Protein AF-A0A3F3HC33-F1 (afdb_monomer_lite)

Foldseek 3Di:
DDPPVDDPDPDDDDDDDDPVRVVVLVVVCVVVPPPDSVRVVVCCVVVPDDDDDDCVVVVVVVVVVVVVVVVVVVVVVVVVVVPVVDCPVVVVVD

Structure (mmCIF, N/CA/C/O backbone):
data_AF-A0A3F3HC33-F1
#
_entry.id   AF-A0A3F3HC33-F1
#
loop_
_atom_site.group_PDB
_atom_site.id
_atom_site.type_symbol
_atom_site.label_atom_id
_atom_site.label_alt_id
_atom_site.label_comp_id
_atom_site.label_asym_id
_atom_site.label_entity_id
_atom_site.label_seq_id
_atom_site.pdbx_PDB_ins_code
_atom_site.Cartn_x
_atom_site.Cartn_y
_atom_site.Cartn_z
_atom_site.occupancy
_atom_site.B_iso_or_equiv
_atom_site.auth_seq_id
_atom_site.auth_comp_id
_atom_site.auth_asym_id
_atom_site.auth_atom_id
_atom_site.pdbx_PDB_model_num
ATOM 1 N N . MET A 1 1 ? -15.914 11.518 28.467 1.00 42.00 1 MET A N 1
ATOM 2 C CA . MET A 1 1 ? -15.164 10.767 27.434 1.00 42.00 1 MET A CA 1
ATOM 3 C C . MET A 1 1 ? -14.622 9.506 28.103 1.00 42.00 1 MET A C 1
ATOM 5 O O . MET A 1 1 ? -13.796 9.625 28.996 1.00 42.00 1 MET A O 1
ATOM 9 N N . VAL A 1 2 ? -15.176 8.325 27.810 1.00 49.84 2 VAL A N 1
ATOM 10 C CA . VAL A 1 2 ? -14.843 7.088 28.545 1.00 49.84 2 VAL A CA 1
ATOM 11 C C . VAL A 1 2 ? -13.485 6.563 28.071 1.00 49.84 2 VAL A C 1
ATOM 13 O O . VAL A 1 2 ? -13.362 6.032 26.968 1.00 49.84 2 VAL A O 1
ATOM 16 N N . LEU A 1 3 ? -12.451 6.732 28.895 1.00 54.56 3 LEU A N 1
ATOM 17 C CA . LEU A 1 3 ? -11.127 6.153 28.669 1.00 54.56 3 LEU A CA 1
ATOM 18 C C . LEU A 1 3 ? -11.156 4.672 29.072 1.00 54.56 3 LEU A C 1
ATOM 20 O O . LEU A 1 3 ? -10.899 4.304 30.213 1.00 54.56 3 LEU A O 1
ATOM 24 N N . ASN A 1 4 ? -11.508 3.809 28.119 1.00 56.31 4 ASN A N 1
ATOM 25 C CA . ASN A 1 4 ? -11.435 2.357 28.285 1.00 56.31 4 ASN A CA 1
ATOM 26 C C . ASN A 1 4 ? -9.962 1.903 28.334 1.00 56.31 4 ASN A C 1
ATOM 28 O O . ASN A 1 4 ? -9.352 1.620 27.300 1.00 56.31 4 ASN A O 1
ATOM 32 N N . ASN A 1 5 ? -9.400 1.802 29.540 1.00 66.38 5 ASN A N 1
ATOM 33 C CA . ASN A 1 5 ? -7.994 1.446 29.788 1.00 66.38 5 ASN A CA 1
ATOM 34 C C . ASN A 1 5 ? -7.621 -0.031 29.501 1.00 66.38 5 ASN A C 1
ATOM 36 O O . ASN A 1 5 ? -6.442 -0.378 29.535 1.00 66.38 5 ASN A O 1
ATOM 40 N N . ASN A 1 6 ? -8.579 -0.888 29.118 1.00 81.81 6 ASN A N 1
ATOM 41 C CA . ASN A 1 6 ? -8.374 -2.333 28.904 1.00 81.81 6 ASN A CA 1
ATOM 42 C C . ASN A 1 6 ? -8.564 -2.805 27.447 1.00 81.81 6 ASN A C 1
ATOM 44 O O . ASN A 1 6 ? -9.049 -3.906 27.188 1.00 81.81 6 ASN A O 1
ATOM 48 N N . ARG A 1 7 ? -8.182 -2.004 26.444 1.00 82.75 7 ARG A N 1
ATOM 49 C CA . ARG A 1 7 ? -8.236 -2.464 25.040 1.00 82.75 7 ARG A CA 1
ATOM 50 C C . ARG A 1 7 ? -7.087 -3.432 24.736 1.00 82.75 7 ARG A C 1
ATOM 52 O O . ARG A 1 7 ? -5.922 -3.090 24.929 1.00 82.75 7 ARG A O 1
ATOM 59 N N . LYS A 1 8 ? -7.400 -4.588 24.130 1.00 90.25 8 LYS A N 1
ATOM 60 C CA . LYS A 1 8 ? -6.395 -5.524 23.572 1.00 90.25 8 LYS A CA 1
ATOM 61 C C . LYS A 1 8 ? -5.499 -4.850 22.520 1.00 90.25 8 LYS A C 1
ATOM 63 O O . LYS A 1 8 ? -4.317 -5.155 22.414 1.00 90.25 8 LYS A O 1
ATOM 68 N N . ARG A 1 9 ? -6.053 -3.913 21.741 1.00 87.94 9 ARG A N 1
ATOM 69 C CA . ARG A 1 9 ? -5.341 -3.161 20.694 1.00 87.94 9 ARG A CA 1
ATOM 70 C C . ARG A 1 9 ? -5.069 -1.731 21.175 1.00 87.94 9 ARG A C 1
ATOM 72 O O . ARG A 1 9 ? -5.951 -0.884 21.082 1.00 87.94 9 ARG A O 1
ATOM 79 N N . LYS A 1 10 ? -3.863 -1.488 21.706 1.00 92.75 10 LYS A N 1
ATOM 80 C CA . LYS A 1 10 ? -3.447 -0.186 22.277 1.00 92.75 10 LYS A CA 1
ATOM 81 C C . LYS A 1 10 ? -2.725 0.743 21.289 1.00 92.75 10 LYS A C 1
ATOM 83 O O . LYS A 1 10 ? -2.639 1.938 21.532 1.00 92.75 10 LYS A O 1
ATOM 88 N N . LYS A 1 11 ? -2.187 0.209 20.186 1.00 90.94 11 LYS A N 1
ATOM 89 C CA . LYS A 1 11 ? -1.409 0.979 19.200 1.00 90.94 11 LYS A CA 1
ATOM 90 C C . LYS A 1 11 ? -2.335 1.569 18.133 1.00 90.94 11 LYS A C 1
ATOM 92 O O . LYS A 1 11 ? -3.028 0.813 17.454 1.00 90.94 11 LYS A O 1
ATOM 97 N N . GLN A 1 12 ? -2.317 2.890 17.963 1.00 91.62 12 GLN A N 1
ATOM 98 C CA . GLN A 1 12 ? -3.043 3.588 16.898 1.00 91.62 12 GLN A CA 1
ATOM 99 C C . GLN A 1 12 ? -2.114 3.870 15.710 1.00 91.62 12 GLN A C 1
ATOM 101 O O . GLN A 1 12 ? -0.965 4.266 15.890 1.00 91.62 12 GLN A O 1
ATOM 106 N N . LYS A 1 13 ? -2.627 3.690 14.490 1.00 91.31 13 LYS A N 1
ATOM 107 C CA . LYS A 1 13 ? -2.007 4.153 13.241 1.00 91.31 13 LYS A CA 1
ATOM 108 C C . LYS A 1 13 ? -2.974 5.133 12.574 1.00 91.31 13 LYS A C 1
ATOM 110 O O . LYS A 1 13 ? -4.179 4.893 12.605 1.00 91.31 13 LYS A O 1
ATOM 115 N N . LYS A 1 14 ? -2.464 6.241 12.033 1.00 93.62 14 LYS A N 1
ATOM 116 C CA . LYS A 1 14 ? -3.267 7.247 11.319 1.00 93.62 14 LYS A CA 1
ATOM 117 C C . LYS A 1 14 ? -3.139 7.023 9.814 1.00 93.62 14 LYS A C 1
ATOM 119 O O . LYS A 1 14 ? -2.047 6.727 9.340 1.00 93.62 14 LYS A O 1
ATOM 124 N N . LEU A 1 15 ? -4.249 7.174 9.100 1.00 92.50 15 L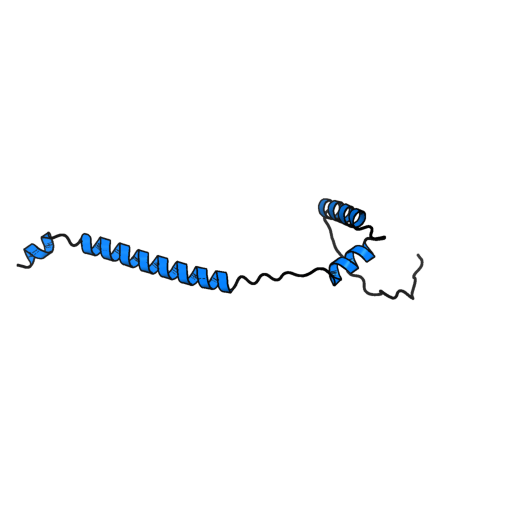EU A N 1
ATOM 125 C CA . LEU A 1 15 ? -4.326 7.145 7.644 1.00 92.50 15 LEU A CA 1
ATOM 126 C C . LEU A 1 15 ? -5.091 8.394 7.210 1.00 92.50 15 LEU A C 1
ATOM 128 O O . LEU A 1 15 ? -6.205 8.618 7.682 1.00 92.50 15 LEU A O 1
ATOM 132 N N . TYR A 1 16 ? -4.472 9.207 6.363 1.00 95.06 16 TYR A N 1
ATOM 133 C CA . TYR A 1 16 ? -5.096 10.392 5.784 1.00 95.06 16 TYR A CA 1
ATOM 134 C C . TYR A 1 16 ? -5.570 10.048 4.378 1.00 95.06 16 TYR A C 1
ATOM 136 O O . TYR A 1 16 ? -4.860 9.363 3.648 1.00 95.06 16 TYR A O 1
ATOM 144 N N . LEU A 1 17 ? -6.775 10.494 4.037 1.00 95.19 17 LEU A N 1
ATOM 145 C CA . LEU A 1 17 ? -7.438 10.198 2.773 1.00 95.19 17 LEU A CA 1
ATOM 146 C C . LEU A 1 17 ? -8.005 11.489 2.202 1.00 95.19 17 LEU A C 1
ATOM 148 O O . LEU A 1 17 ? -8.528 12.330 2.940 1.00 95.19 17 LEU A O 1
ATOM 152 N N . THR A 1 18 ? -7.954 11.614 0.887 1.00 97.75 18 THR A N 1
ATOM 153 C CA . THR A 1 18 ? -8.779 12.571 0.154 1.00 97.75 18 THR A CA 1
ATOM 154 C C . THR A 1 18 ? -10.260 12.177 0.242 1.00 97.75 18 THR A C 1
ATOM 156 O O . THR A 1 18 ? -10.613 11.044 0.586 1.00 97.75 18 THR A O 1
ATOM 159 N N . ALA A 1 19 ? -11.161 13.103 -0.099 1.00 96.69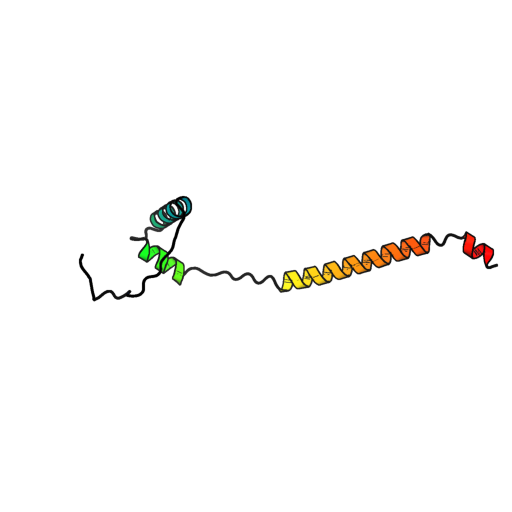 19 ALA A N 1
ATOM 160 C CA . ALA A 1 19 ? -12.600 12.830 -0.088 1.00 96.69 19 ALA A CA 1
ATOM 161 C C . ALA A 1 19 ? -12.981 11.649 -1.004 1.00 96.69 19 ALA A C 1
ATOM 163 O O . ALA A 1 19 ? -13.781 10.796 -0.616 1.00 96.69 19 ALA A O 1
ATOM 164 N N . GLN A 1 20 ? -12.358 11.566 -2.185 1.00 96.62 20 GLN A N 1
ATOM 165 C CA . GLN A 1 20 ? -12.596 10.497 -3.157 1.00 96.62 20 GLN A CA 1
ATOM 166 C C . GLN A 1 20 ? -12.121 9.135 -2.635 1.00 96.62 20 GLN A C 1
ATOM 168 O O . GLN A 1 20 ? -12.860 8.151 -2.701 1.00 96.62 20 GLN A O 1
ATOM 173 N N . GLU A 1 21 ? -10.919 9.072 -2.056 1.00 94.88 21 GLU A N 1
ATOM 174 C CA . GLU A 1 21 ? -10.387 7.835 -1.473 1.00 94.88 21 GLU A CA 1
ATOM 175 C C . GLU A 1 21 ? -11.241 7.352 -0.299 1.00 94.88 21 GLU A C 1
ATOM 177 O O . GLU A 1 21 ? -11.504 6.155 -0.187 1.00 94.88 21 GLU A O 1
ATOM 182 N N . ASN A 1 22 ? -11.724 8.269 0.545 1.00 95.38 22 ASN A N 1
ATOM 183 C CA . ASN A 1 22 ? -12.607 7.932 1.658 1.00 95.38 22 ASN A CA 1
ATOM 184 C C . ASN A 1 22 ? -13.949 7.360 1.173 1.00 95.38 22 ASN A C 1
ATOM 186 O O . ASN A 1 22 ? -14.432 6.370 1.721 1.00 95.38 22 ASN A O 1
ATOM 190 N N . GLN A 1 23 ? -14.536 7.936 0.119 1.00 96.25 23 GLN A N 1
ATOM 191 C CA . GLN A 1 23 ? -15.768 7.411 -0.474 1.00 96.25 23 GLN A CA 1
ATOM 192 C C . GLN A 1 23 ? -15.566 5.987 -1.006 1.00 96.25 23 GLN A C 1
ATOM 194 O O . GLN A 1 23 ? -16.339 5.086 -0.672 1.00 96.25 23 GLN A O 1
ATOM 199 N N . LEU A 1 24 ? -14.503 5.767 -1.781 1.00 95.00 24 LEU A N 1
ATOM 200 C CA . LEU A 1 24 ? -14.176 4.453 -2.331 1.00 95.00 24 LEU A CA 1
ATOM 201 C C . LEU A 1 24 ? -13.892 3.426 -1.227 1.00 95.00 24 LEU A C 1
ATOM 203 O O . LEU A 1 24 ? -14.314 2.271 -1.306 1.00 95.00 24 LEU A O 1
ATOM 207 N N . LEU A 1 25 ? -13.186 3.841 -0.178 1.00 93.69 25 LEU A N 1
ATOM 208 C CA . LEU A 1 25 ? -12.891 2.994 0.968 1.00 93.69 25 LEU A CA 1
ATOM 209 C C . LEU A 1 25 ? -14.168 2.576 1.700 1.00 93.69 25 LEU A C 1
ATOM 211 O O . LEU A 1 25 ? -14.331 1.394 1.993 1.00 93.69 25 LEU A O 1
ATOM 215 N N . ASN A 1 26 ? -15.098 3.503 1.933 1.00 92.50 26 ASN A N 1
ATOM 216 C CA . ASN A 1 26 ? -16.377 3.199 2.576 1.00 92.50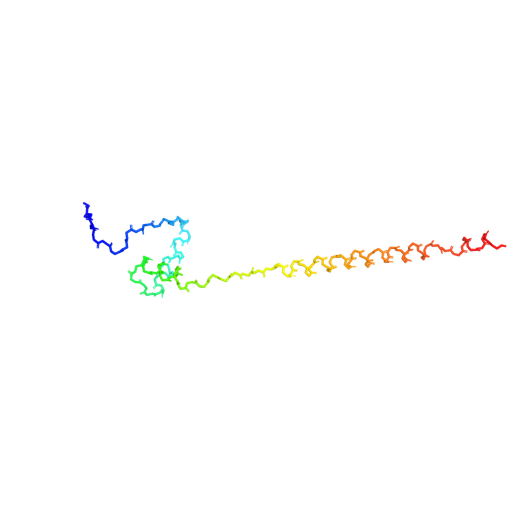 26 ASN A CA 1
ATOM 217 C C . ASN A 1 26 ? -17.219 2.223 1.749 1.00 92.50 26 ASN A C 1
ATOM 219 O O . ASN A 1 26 ? -17.767 1.277 2.312 1.00 92.50 26 ASN A O 1
ATOM 223 N N . GLN A 1 27 ? -17.256 2.387 0.423 1.00 93.31 27 GLN A N 1
ATOM 224 C CA . GLN A 1 27 ? -17.922 1.435 -0.473 1.00 93.31 27 GLN A CA 1
ATOM 225 C C . GLN A 1 27 ? -17.312 0.030 -0.359 1.00 93.31 27 GLN A C 1
ATOM 227 O O . GLN A 1 27 ? -18.038 -0.958 -0.252 1.00 93.31 27 GLN A O 1
ATOM 232 N N . ARG A 1 28 ? -15.977 -0.078 -0.309 1.00 91.06 28 ARG A N 1
ATOM 233 C CA . ARG A 1 28 ? -15.290 -1.369 -0.120 1.00 91.06 28 ARG A CA 1
ATOM 234 C C . ARG A 1 28 ? -15.565 -1.989 1.248 1.00 91.06 28 ARG A C 1
ATOM 236 O O . ARG A 1 28 ? -15.778 -3.196 1.329 1.00 91.06 28 ARG A O 1
ATOM 243 N N . VAL A 1 29 ? -15.589 -1.184 2.311 1.00 91.69 29 VAL A N 1
ATOM 244 C CA . VAL A 1 29 ? -15.938 -1.655 3.662 1.00 91.69 29 VAL A CA 1
ATOM 245 C C . VAL A 1 29 ? -17.365 -2.203 3.671 1.00 91.69 29 VAL A C 1
ATOM 247 O O . VAL A 1 29 ? -17.570 -3.317 4.149 1.00 91.69 29 VAL A O 1
ATOM 250 N N . GLN A 1 30 ? -18.324 -1.478 3.087 1.00 90.31 30 GLN A N 1
ATOM 251 C CA . GLN A 1 30 ? -19.716 -1.922 2.969 1.00 90.31 30 GLN A CA 1
ATOM 252 C C . GLN A 1 30 ? -19.833 -3.232 2.180 1.00 90.31 30 GLN A C 1
ATOM 254 O O . GLN A 1 30 ? -20.487 -4.166 2.640 1.00 90.31 30 GLN A O 1
ATOM 259 N N . ALA A 1 31 ? -19.142 -3.340 1.043 1.00 88.69 31 ALA A N 1
ATOM 260 C CA . ALA A 1 31 ? -19.145 -4.552 0.225 1.00 88.69 31 ALA A CA 1
ATOM 261 C C . ALA A 1 31 ? -18.512 -5.762 0.939 1.00 88.69 31 ALA A C 1
ATOM 263 O O . ALA A 1 31 ? -18.927 -6.897 0.726 1.00 88.69 31 ALA A O 1
ATOM 264 N N . SER A 1 32 ? -17.526 -5.530 1.811 1.00 83.69 32 SER A N 1
ATOM 265 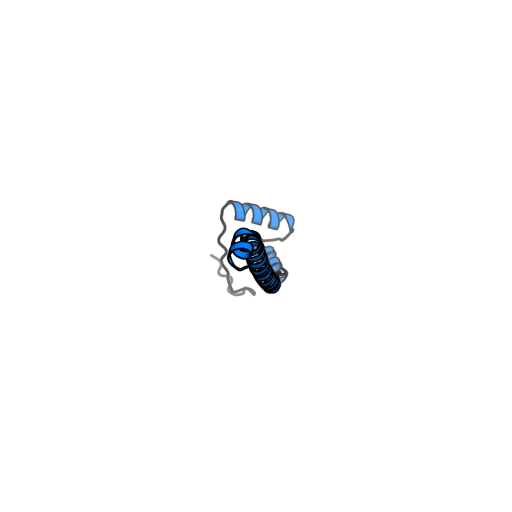C CA . SER A 1 32 ? -16.813 -6.592 2.534 1.00 83.69 32 SER A CA 1
ATOM 266 C C . SER A 1 32 ? -17.601 -7.250 3.672 1.00 83.69 32 SER A C 1
ATOM 268 O O . SER A 1 32 ? -17.084 -8.175 4.293 1.00 83.69 32 SER A O 1
ATOM 270 N N . GLN A 1 33 ? -18.796 -6.741 4.005 1.00 84.25 33 GLN A N 1
ATOM 271 C CA . GLN A 1 33 ? -19.592 -7.164 5.172 1.00 84.25 33 GLN A CA 1
ATOM 272 C C . GLN A 1 33 ? -18.840 -7.039 6.514 1.00 84.25 33 GLN A C 1
ATOM 274 O O . GLN A 1 33 ? -19.225 -7.623 7.527 1.00 84.25 33 GLN A O 1
ATOM 279 N N . SER A 1 34 ? -17.757 -6.257 6.549 1.00 85.94 34 SER A N 1
ATOM 280 C CA . SER A 1 34 ? -17.011 -6.007 7.777 1.00 85.94 34 SER A CA 1
ATOM 281 C C . SER A 1 34 ? -17.809 -5.087 8.704 1.00 85.94 34 SER A C 1
ATOM 283 O O . SER A 1 34 ? -18.286 -4.041 8.268 1.00 85.94 34 SER A O 1
ATOM 285 N N . PRO A 1 35 ? -17.877 -5.377 10.014 1.00 85.38 35 PRO A N 1
ATOM 286 C CA . PRO A 1 35 ? -18.698 -4.606 10.952 1.00 85.38 35 PRO A CA 1
ATOM 287 C C . PRO A 1 35 ? -18.129 -3.210 11.259 1.00 85.38 35 PRO A C 1
ATOM 289 O O . PRO A 1 35 ? -18.799 -2.382 11.866 1.00 85.38 35 PRO A O 1
ATOM 292 N N . SER A 1 36 ? -16.867 -2.943 10.909 1.00 89.31 36 SER A N 1
ATOM 293 C CA . SER A 1 36 ? -16.249 -1.623 11.053 1.00 89.31 36 SER A CA 1
ATOM 294 C C . SER A 1 36 ? -15.028 -1.478 10.152 1.00 89.31 36 SER A C 1
ATOM 296 O O . SER A 1 36 ? -14.368 -2.468 9.817 1.00 89.31 36 SER A O 1
ATOM 298 N N . PHE A 1 37 ? -14.661 -0.227 9.862 1.00 91.12 37 PHE A N 1
ATOM 299 C CA . PHE A 1 37 ? -13.409 0.101 9.180 1.00 91.12 37 PHE A CA 1
ATOM 300 C C . PHE A 1 37 ? -12.186 -0.515 9.878 1.00 91.12 37 PHE A C 1
ATOM 302 O O . PHE A 1 37 ? -11.301 -1.043 9.215 1.00 91.12 37 PHE A O 1
ATOM 309 N N . GLN A 1 38 ? -12.152 -0.523 11.217 1.00 91.12 38 GLN A N 1
ATOM 310 C CA . GLN A 1 38 ? -11.037 -1.087 11.984 1.00 91.12 38 GLN A CA 1
ATOM 311 C C . GLN A 1 38 ? -10.817 -2.578 11.686 1.00 91.12 38 GLN A C 1
ATOM 313 O O . GLN A 1 38 ? -9.669 -3.008 11.586 1.00 91.12 38 GLN A O 1
ATOM 318 N N . ASN A 1 39 ? -11.891 -3.368 11.577 1.00 90.19 39 ASN A N 1
ATOM 319 C CA . ASN A 1 39 ? -11.777 -4.798 11.282 1.00 90.19 39 ASN A CA 1
ATOM 320 C C . ASN A 1 39 ? -11.389 -5.029 9.821 1.00 90.19 39 ASN A C 1
ATOM 322 O O . ASN A 1 39 ? -10.461 -5.794 9.573 1.00 90.19 39 ASN A O 1
ATOM 326 N N . PHE A 1 40 ? -12.021 -4.303 8.895 1.00 91.75 40 PHE A N 1
ATOM 327 C CA . PHE A 1 40 ? -11.695 -4.356 7.471 1.00 91.75 40 PHE A CA 1
ATOM 328 C C . PHE A 1 40 ? -10.222 -4.022 7.206 1.00 91.75 40 PHE A C 1
ATOM 330 O O . PHE A 1 40 ? -9.497 -4.808 6.600 1.00 91.75 40 PHE A O 1
ATOM 337 N N . ALA A 1 41 ? -9.755 -2.879 7.716 1.00 91.81 41 ALA A N 1
ATOM 338 C CA . ALA A 1 41 ? -8.385 -2.423 7.531 1.00 91.81 41 ALA A CA 1
ATOM 339 C C . ALA A 1 41 ? -7.384 -3.385 8.174 1.00 91.81 41 ALA A C 1
ATOM 341 O O . ALA A 1 41 ? -6.356 -3.687 7.579 1.00 91.81 41 ALA A O 1
ATOM 342 N N . LEU A 1 42 ? -7.678 -3.902 9.373 1.00 90.75 42 LEU A N 1
ATOM 343 C CA . LEU A 1 42 ? -6.794 -4.863 10.027 1.00 90.75 42 LEU A CA 1
ATOM 344 C C . LEU A 1 42 ? -6.700 -6.173 9.241 1.00 90.75 42 LEU A C 1
ATOM 346 O O . LEU A 1 42 ? -5.596 -6.684 9.086 1.00 90.75 42 LEU A O 1
ATOM 350 N N . GLN A 1 43 ? -7.822 -6.707 8.749 1.00 88.69 43 GLN A N 1
ATOM 351 C CA . GLN A 1 43 ? -7.806 -7.907 7.913 1.00 88.69 43 GLN A CA 1
ATOM 352 C C . GLN A 1 43 ? -7.017 -7.648 6.631 1.00 88.69 43 GLN A C 1
ATOM 354 O O . GLN A 1 43 ? -6.041 -8.344 6.393 1.00 88.69 43 GLN A O 1
ATOM 359 N N . MET A 1 44 ? -7.335 -6.588 5.886 1.00 89.31 44 MET A N 1
ATOM 360 C CA . MET A 1 44 ? -6.639 -6.245 4.644 1.00 89.31 44 MET A CA 1
ATOM 361 C C . MET A 1 44 ? -5.130 -6.033 4.833 1.00 89.31 44 MET A C 1
ATOM 363 O O . MET A 1 44 ? -4.349 -6.490 4.008 1.00 89.31 44 MET A O 1
ATOM 367 N N . LEU A 1 45 ? -4.698 -5.368 5.907 1.00 89.19 45 LEU A N 1
ATOM 368 C CA . LEU A 1 45 ? -3.274 -5.126 6.167 1.00 89.19 45 LEU A CA 1
ATOM 369 C C . LEU A 1 45 ? -2.514 -6.389 6.602 1.00 89.19 45 LEU A C 1
ATOM 371 O O . LEU A 1 45 ? -1.296 -6.427 6.462 1.00 89.19 45 LEU A O 1
ATOM 375 N N . LEU A 1 46 ? -3.204 -7.392 7.153 1.00 87.38 46 LEU A N 1
ATOM 376 C CA . LEU A 1 46 ? -2.594 -8.656 7.582 1.00 87.38 46 LEU A CA 1
ATOM 377 C C . LEU 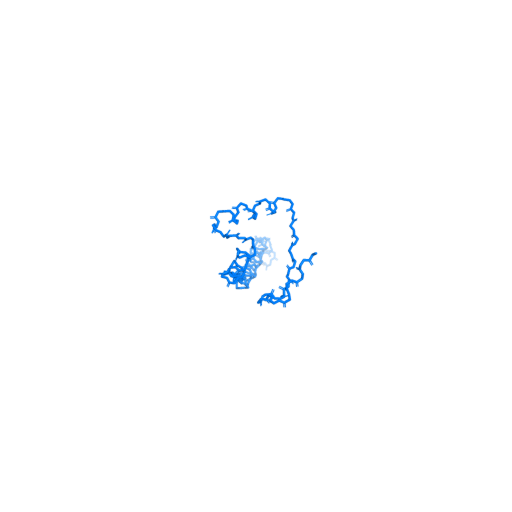A 1 46 ? -2.654 -9.742 6.502 1.00 87.38 46 LEU A C 1
ATOM 379 O O . LEU A 1 46 ? -1.748 -10.564 6.427 1.00 87.38 46 LEU A O 1
ATOM 383 N N . THR A 1 47 ? -3.718 -9.768 5.697 1.00 81.69 47 THR A N 1
ATOM 384 C CA . THR A 1 47 ? -3.936 -10.776 4.646 1.00 81.69 47 THR A CA 1
ATOM 385 C C . THR A 1 47 ? -3.552 -10.280 3.259 1.00 81.69 47 THR A C 1
ATOM 387 O O . THR A 1 47 ? -3.458 -11.081 2.332 1.00 81.69 47 THR A O 1
ATOM 390 N N . GLY A 1 48 ? -3.387 -8.969 3.085 1.00 74.88 48 GLY A N 1
ATOM 391 C CA . GLY A 1 48 ? -3.013 -8.366 1.817 1.00 74.88 48 GLY A CA 1
ATOM 392 C C . GLY A 1 48 ? -1.667 -8.907 1.359 1.00 74.88 48 GLY A C 1
ATOM 393 O O . GLY A 1 48 ? -0.648 -8.702 2.015 1.00 74.88 48 GLY A O 1
ATOM 394 N N . GLN A 1 49 ? -1.660 -9.600 0.225 1.00 70.12 49 GLN A N 1
ATOM 395 C CA . GLN A 1 49 ? -0.418 -9.995 -0.419 1.00 70.12 49 GLN A CA 1
ATOM 396 C C . GLN A 1 49 ? 0.232 -8.747 -1.015 1.00 70.12 49 GLN A C 1
ATOM 398 O O . GLN A 1 49 ? -0.330 -8.097 -1.897 1.00 70.12 49 GLN A O 1
ATOM 403 N N . VAL A 1 50 ? 1.425 -8.404 -0.534 1.00 65.75 50 VAL A N 1
ATOM 404 C CA . VAL A 1 50 ? 2.254 -7.378 -1.165 1.00 65.75 50 VAL A CA 1
ATOM 405 C C . VAL A 1 50 ? 3.011 -8.054 -2.300 1.00 65.75 50 VAL A C 1
ATOM 407 O O . VAL A 1 50 ? 4.011 -8.730 -2.077 1.00 65.75 50 VAL A O 1
ATOM 410 N N . VAL A 1 51 ? 2.513 -7.906 -3.526 1.00 61.56 51 VAL A N 1
ATOM 411 C CA . VAL A 1 51 ? 3.212 -8.412 -4.711 1.00 61.56 51 VAL A CA 1
ATOM 412 C C . VAL A 1 51 ? 4.372 -7.469 -5.020 1.00 61.56 51 VAL A C 1
ATOM 414 O O . VAL A 1 51 ? 4.182 -6.398 -5.596 1.00 61.56 51 VAL A O 1
ATOM 417 N N . HIS A 1 52 ? 5.581 -7.863 -4.629 1.00 65.94 52 HIS A N 1
ATOM 418 C CA . HIS A 1 52 ? 6.799 -7.189 -5.058 1.00 65.94 52 HIS A CA 1
ATOM 419 C C . HIS A 1 52 ? 7.175 -7.703 -6.452 1.00 65.94 52 HIS A C 1
ATOM 421 O O . HIS A 1 52 ? 7.579 -8.853 -6.601 1.00 65.94 52 HIS A O 1
ATOM 427 N N . ARG A 1 53 ? 6.994 -6.878 -7.489 1.00 64.25 53 ARG A N 1
ATOM 428 C CA . ARG A 1 53 ? 7.522 -7.183 -8.825 1.00 64.25 53 ARG A CA 1
ATOM 429 C C . ARG A 1 53 ? 8.904 -6.566 -8.954 1.00 64.25 53 ARG A C 1
ATOM 431 O O . ARG A 1 53 ? 9.020 -5.356 -9.146 1.00 64.25 53 ARG A O 1
ATOM 438 N N . ASP A 1 54 ? 9.925 -7.403 -8.842 1.00 72.06 54 ASP A N 1
ATOM 439 C CA . ASP A 1 54 ? 11.283 -7.028 -9.211 1.00 72.06 54 ASP A CA 1
ATOM 440 C C . ASP A 1 54 ? 11.433 -7.115 -10.740 1.00 72.06 54 ASP A C 1
ATOM 442 O O . ASP A 1 54 ? 11.147 -8.142 -11.350 1.00 72.06 54 ASP A O 1
ATOM 446 N N . PHE A 1 55 ? 11.840 -6.011 -11.369 1.00 80.44 55 PHE A N 1
ATOM 447 C CA . PHE A 1 55 ? 12.083 -5.912 -12.815 1.00 80.44 55 PHE A CA 1
ATOM 448 C C . PHE A 1 55 ? 13.575 -5.755 -13.134 1.00 80.44 55 PHE A C 1
ATOM 450 O O . PHE A 1 55 ? 13.927 -5.290 -14.223 1.00 80.44 55 PHE A O 1
ATOM 457 N N . SER A 1 56 ? 14.460 -6.075 -12.189 1.00 82.31 56 SER A N 1
ATOM 458 C CA . SER A 1 56 ? 15.908 -5.925 -12.362 1.00 82.31 56 SER A CA 1
ATOM 459 C C . SER A 1 56 ? 16.431 -6.723 -13.561 1.00 82.31 56 SER A C 1
ATOM 461 O O . SER A 1 56 ? 17.157 -6.168 -14.384 1.00 82.31 56 SER A O 1
ATOM 463 N N . GLU A 1 57 ? 15.961 -7.956 -13.756 1.00 82.50 57 GLU A N 1
ATOM 464 C CA . GLU A 1 57 ? 16.320 -8.789 -14.917 1.00 82.50 57 GLU A CA 1
ATOM 465 C C . GLU A 1 57 ? 15.843 -8.181 -16.243 1.00 82.50 57 GLU A C 1
ATOM 467 O O . GLU A 1 57 ? 16.590 -8.112 -17.218 1.00 82.50 57 GLU A O 1
ATOM 472 N N . LEU A 1 58 ? 14.615 -7.648 -16.276 1.00 87.56 58 LEU A N 1
ATOM 473 C CA . LEU A 1 58 ? 14.073 -6.993 -17.469 1.00 87.56 58 LEU A CA 1
ATOM 474 C C . LEU A 1 58 ? 14.884 -5.739 -17.836 1.00 87.56 58 LEU A C 1
ATOM 476 O O . LEU A 1 58 ? 15.075 -5.441 -19.017 1.00 87.56 58 LEU A O 1
ATOM 480 N N . LYS A 1 59 ? 15.385 -4.996 -16.840 1.00 86.56 59 LYS A N 1
ATOM 481 C CA . LYS A 1 59 ? 16.283 -3.853 -17.068 1.00 86.56 59 LYS A CA 1
ATOM 482 C C . LYS A 1 59 ? 17.630 -4.296 -17.634 1.00 86.56 59 LYS A C 1
ATOM 484 O O . LYS A 1 59 ? 18.120 -3.645 -18.555 1.00 86.56 59 LYS A O 1
ATOM 489 N N . GLN A 1 60 ? 18.199 -5.382 -17.114 1.00 92.00 60 GLN A N 1
ATOM 490 C CA . GLN A 1 60 ? 19.455 -5.933 -17.618 1.00 92.00 60 GLN A CA 1
ATOM 491 C C . GLN A 1 60 ? 19.311 -6.399 -19.071 1.00 92.00 60 GLN A C 1
ATOM 493 O O . GLN A 1 60 ? 20.097 -5.987 -19.923 1.00 92.00 60 GLN A O 1
ATOM 498 N N . LEU A 1 61 ? 18.238 -7.129 -19.386 1.00 91.94 61 LEU A N 1
ATOM 499 C CA . LEU A 1 61 ? 17.934 -7.538 -20.757 1.00 91.94 61 LEU A CA 1
ATOM 500 C C . LEU A 1 61 ? 17.816 -6.327 -21.694 1.00 91.94 61 LEU A C 1
ATOM 502 O O . LEU A 1 61 ? 18.403 -6.303 -22.774 1.00 91.94 61 LEU A O 1
ATOM 506 N N . ARG A 1 62 ? 17.094 -5.278 -21.280 1.00 92.44 62 ARG A N 1
ATOM 507 C CA . ARG A 1 62 ? 16.983 -4.046 -22.078 1.00 92.44 62 ARG A CA 1
ATOM 508 C C . ARG A 1 62 ? 18.333 -3.381 -22.332 1.00 92.44 62 ARG A C 1
ATOM 510 O O . ARG A 1 62 ? 18.536 -2.845 -23.421 1.00 92.44 62 ARG A O 1
ATOM 517 N N . PHE A 1 63 ? 19.230 -3.386 -21.348 1.00 93.56 63 PHE A N 1
ATOM 518 C CA . PHE A 1 63 ? 20.573 -2.832 -21.497 1.00 93.56 63 PHE A CA 1
ATOM 519 C C . PHE A 1 63 ? 21.391 -3.610 -22.536 1.00 93.56 63 PHE A C 1
ATOM 521 O O . PHE A 1 63 ? 22.011 -3.006 -23.413 1.00 93.56 63 PHE A O 1
ATOM 528 N N . GLU A 1 64 ? 21.336 -4.940 -22.492 1.00 93.19 64 GLU A N 1
ATOM 529 C CA . GLU A 1 64 ? 22.016 -5.798 -23.466 1.00 93.19 64 GLU A CA 1
ATOM 530 C C . GLU A 1 64 ? 21.476 -5.584 -24.887 1.00 93.19 64 GLU A C 1
ATOM 532 O O . GLU A 1 64 ? 22.259 -5.391 -25.821 1.00 93.19 64 GLU A O 1
ATOM 537 N N . VAL A 1 65 ? 20.151 -5.495 -25.054 1.00 93.81 65 VAL A N 1
ATOM 538 C CA . VAL A 1 65 ? 19.530 -5.193 -26.357 1.00 93.81 65 VAL A CA 1
ATOM 539 C C . VAL A 1 65 ? 19.943 -3.811 -26.873 1.00 93.81 65 VAL A C 1
ATOM 541 O O . VAL A 1 65 ? 20.259 -3.667 -28.055 1.00 93.81 65 VAL A O 1
ATOM 544 N N . ALA A 1 66 ? 19.995 -2.793 -26.009 1.00 91.94 66 ALA A N 1
ATOM 545 C CA . ALA A 1 66 ? 20.444 -1.456 -26.402 1.00 91.94 66 ALA A CA 1
ATOM 546 C C . ALA A 1 66 ? 21.899 -1.464 -26.900 1.00 91.94 66 ALA A C 1
ATOM 548 O O . ALA A 1 66 ? 22.219 -0.815 -27.900 1.00 91.94 66 ALA A O 1
ATOM 549 N N . LYS A 1 67 ? 22.769 -2.244 -26.247 1.00 94.75 67 LYS A N 1
ATOM 550 C CA . LYS A 1 67 ? 24.165 -2.423 -26.662 1.00 94.75 67 LYS A CA 1
ATOM 551 C C . LYS A 1 67 ? 24.271 -3.116 -28.025 1.00 94.75 67 LYS A C 1
ATOM 553 O O . LYS A 1 67 ? 25.043 -2.670 -28.872 1.00 94.75 67 LYS A O 1
ATOM 558 N N . LEU A 1 68 ? 23.465 -4.151 -28.271 1.00 93.12 68 LEU A N 1
ATOM 559 C CA . LEU A 1 68 ? 23.394 -4.803 -29.583 1.00 93.12 68 LEU A CA 1
ATOM 560 C C . LEU A 1 68 ? 22.935 -3.827 -30.672 1.00 93.12 68 LEU A C 1
ATOM 562 O O . LEU A 1 68 ? 23.570 -3.746 -31.720 1.00 93.12 68 LEU A O 1
ATOM 566 N N . GLY A 1 69 ? 21.894 -3.034 -30.408 1.00 93.94 69 GLY A N 1
ATOM 567 C CA . GLY A 1 69 ? 21.414 -2.018 -31.348 1.00 93.94 69 GLY A CA 1
ATOM 568 C C . GLY A 1 69 ? 22.482 -0.977 -31.697 1.00 93.94 69 GLY A C 1
ATOM 569 O O . GLY A 1 69 ? 22.641 -0.618 -32.865 1.00 93.94 69 GLY A O 1
ATOM 570 N N . ALA A 1 70 ? 23.268 -0.535 -30.711 1.00 93.38 70 ALA A N 1
ATOM 571 C CA . ALA A 1 70 ? 24.388 0.374 -30.941 1.00 93.38 70 ALA A CA 1
ATOM 572 C C . ALA A 1 70 ? 25.465 -0.250 -31.846 1.00 93.38 70 ALA A C 1
ATOM 574 O O . ALA A 1 70 ? 25.913 0.405 -32.790 1.00 93.38 70 ALA A O 1
ATOM 575 N N . ASN A 1 71 ? 25.830 -1.513 -31.608 1.00 92.25 71 ASN A N 1
ATOM 576 C CA . ASN A 1 71 ? 26.812 -2.236 -32.421 1.00 92.25 71 ASN A CA 1
ATOM 577 C C . ASN A 1 71 ? 26.317 -2.455 -33.859 1.00 92.25 71 ASN A C 1
ATOM 579 O O . ASN A 1 71 ? 27.057 -2.209 -34.810 1.00 92.25 71 ASN A O 1
ATOM 583 N N . VAL A 1 72 ? 25.053 -2.850 -34.038 1.00 91.25 72 VAL A N 1
ATOM 584 C CA . VAL A 1 72 ? 24.439 -3.003 -35.369 1.00 91.25 72 VAL A CA 1
ATOM 585 C C . VAL A 1 72 ? 24.444 -1.671 -36.121 1.00 91.25 72 VAL A C 1
ATOM 587 O O . VAL A 1 72 ? 24.793 -1.627 -37.296 1.00 91.25 72 VAL A O 1
ATOM 590 N N . ASN A 1 73 ? 24.138 -0.564 -35.442 1.00 92.31 73 ASN A N 1
ATOM 591 C CA . ASN A 1 73 ? 24.174 0.766 -36.049 1.00 92.31 73 ASN A CA 1
ATOM 592 C C . ASN A 1 73 ? 25.602 1.206 -36.429 1.00 92.31 73 ASN A C 1
ATOM 594 O O . ASN A 1 73 ? 25.812 1.897 -37.423 1.00 92.31 73 ASN A O 1
ATOM 598 N N . GLN A 1 74 ? 26.615 0.815 -35.651 1.00 89.94 74 GLN A N 1
ATOM 599 C CA . GLN A 1 74 ? 28.015 1.027 -36.030 1.00 89.94 74 GLN A CA 1
ATOM 600 C C . GLN A 1 74 ? 28.388 0.221 -37.278 1.00 89.94 74 GLN A C 1
ATOM 602 O O . GLN A 1 74 ? 28.969 0.796 -38.192 1.00 89.94 74 GLN A O 1
ATOM 607 N N . LEU A 1 75 ? 27.998 -1.055 -37.359 1.00 86.94 75 LEU A N 1
ATOM 608 C CA . LEU A 1 75 ? 28.228 -1.889 -38.544 1.00 86.94 75 LEU A CA 1
ATOM 609 C C . LEU A 1 75 ? 27.519 -1.340 -39.784 1.00 86.94 75 LEU A C 1
ATOM 611 O O . LEU A 1 75 ? 28.118 -1.289 -40.851 1.00 86.94 75 LEU A O 1
ATOM 615 N N . ALA A 1 76 ? 26.275 -0.879 -39.645 1.00 89.44 76 ALA A N 1
ATOM 616 C CA . ALA A 1 76 ? 25.537 -0.262 -40.742 1.00 89.44 76 ALA A CA 1
ATOM 617 C C . ALA A 1 76 ? 26.236 1.008 -41.251 1.00 89.44 76 ALA A C 1
ATOM 619 O O . ALA A 1 76 ? 26.401 1.179 -42.457 1.00 89.44 76 ALA A O 1
ATOM 620 N N . ARG A 1 77 ? 26.707 1.871 -40.339 1.00 89.56 77 ARG A N 1
ATOM 621 C CA . ARG A 1 77 ? 27.502 3.055 -40.700 1.00 89.56 77 ARG A CA 1
ATOM 622 C C . ARG A 1 77 ? 28.829 2.685 -41.348 1.00 89.56 77 ARG A C 1
ATOM 624 O O . ARG A 1 77 ? 29.176 3.286 -42.354 1.00 89.56 77 ARG A O 1
ATOM 631 N N . ALA A 1 78 ? 29.540 1.695 -40.816 1.00 84.00 78 ALA A N 1
ATOM 632 C CA . ALA A 1 78 ? 30.783 1.214 -41.405 1.00 84.00 78 ALA A CA 1
ATOM 633 C C . ALA A 1 78 ? 30.544 0.692 -42.828 1.00 84.00 78 ALA A C 1
ATOM 635 O O . ALA A 1 78 ? 31.210 1.134 -43.751 1.00 84.00 78 ALA A O 1
ATOM 636 N N . ALA A 1 79 ? 29.546 -0.170 -43.033 1.00 79.75 79 ALA A N 1
ATOM 637 C CA . ALA A 1 79 ? 29.187 -0.680 -44.354 1.00 79.75 79 ALA A CA 1
ATOM 638 C C . ALA A 1 79 ? 28.774 0.436 -45.327 1.00 79.75 79 ALA A C 1
ATOM 640 O O . ALA A 1 79 ? 29.111 0.366 -46.504 1.00 79.75 79 ALA A O 1
ATOM 641 N N . HIS A 1 80 ? 28.078 1.470 -44.848 1.00 77.31 80 HIS A N 1
ATOM 642 C CA . HIS A 1 80 ? 27.755 2.649 -45.650 1.00 77.31 80 HIS A CA 1
ATOM 643 C C . HIS A 1 80 ? 29.011 3.435 -46.048 1.00 77.31 80 HIS A C 1
ATOM 645 O O . HIS A 1 80 ? 29.138 3.816 -47.203 1.00 77.31 80 HIS A O 1
ATOM 651 N N . VAL A 1 81 ? 29.951 3.645 -45.121 1.00 75.81 81 VAL A N 1
ATOM 652 C CA . VAL A 1 81 ? 31.230 4.323 -45.397 1.00 75.81 81 VAL A CA 1
ATOM 653 C C . VAL A 1 81 ? 32.092 3.507 -46.362 1.00 75.81 81 VAL A C 1
ATOM 655 O O . VAL A 1 81 ? 32.599 4.063 -47.324 1.00 75.81 81 VAL A O 1
ATOM 658 N N . TYR A 1 82 ? 32.212 2.190 -46.166 1.00 69.06 82 TYR A N 1
ATOM 659 C CA . TYR A 1 82 ? 32.985 1.315 -47.056 1.00 69.06 82 TYR A CA 1
ATOM 660 C C . TYR A 1 82 ? 32.357 1.163 -48.444 1.00 69.06 82 TYR A C 1
ATOM 662 O O . TYR A 1 82 ? 33.088 0.986 -49.406 1.00 69.06 82 TYR A O 1
ATOM 670 N N . ARG A 1 83 ? 31.028 1.262 -48.569 1.00 59.41 83 ARG A N 1
ATOM 671 C CA . ARG A 1 83 ? 30.350 1.349 -49.874 1.00 59.41 83 ARG A CA 1
ATOM 672 C C . ARG A 1 83 ? 30.470 2.719 -50.541 1.00 59.41 83 ARG A C 1
ATOM 674 O O . ARG A 1 83 ? 30.166 2.810 -51.715 1.00 59.41 83 ARG A O 1
ATOM 681 N N . GLN A 1 84 ? 30.845 3.762 -49.800 1.00 57.41 84 GLN A N 1
ATOM 682 C CA . GLN A 1 84 ? 31.140 5.093 -50.341 1.00 57.41 84 GLN A CA 1
ATOM 683 C C . GLN A 1 84 ? 32.625 5.286 -50.673 1.00 57.41 84 GLN A C 1
ATOM 685 O O . GLN A 1 84 ? 32.991 6.330 -51.206 1.00 57.41 84 GLN A O 1
ATOM 690 N N . VAL A 1 85 ? 33.482 4.303 -50.378 1.00 56.25 85 VAL A N 1
ATOM 691 C CA . VAL A 1 85 ? 34.786 4.192 -51.038 1.00 56.25 85 VAL A CA 1
ATOM 692 C C . VAL A 1 85 ? 34.515 3.556 -52.402 1.00 56.25 85 VAL A C 1
ATOM 694 O O . VAL A 1 85 ? 34.668 2.352 -52.578 1.00 56.25 85 VAL A O 1
ATOM 697 N N . ASP A 1 86 ? 33.972 4.374 -53.301 1.00 56.91 86 ASP A N 1
ATOM 698 C CA . ASP A 1 86 ? 33.673 4.032 -54.691 1.00 56.91 86 ASP A CA 1
ATOM 699 C C . ASP A 1 86 ? 34.956 4.049 -55.543 1.00 56.91 86 ASP A C 1
ATOM 701 O O . ASP A 1 86 ? 35.945 4.709 -55.208 1.00 56.91 86 ASP A O 1
ATOM 705 N N . ASP A 1 87 ? 34.903 3.294 -56.640 1.00 56.22 87 ASP A N 1
ATOM 706 C CA . ASP A 1 87 ? 35.987 2.750 -57.481 1.00 56.22 87 ASP A CA 1
ATOM 707 C C . ASP A 1 87 ? 37.069 3.731 -57.993 1.00 56.22 87 ASP A C 1
ATOM 709 O O . ASP A 1 87 ? 38.123 3.304 -58.463 1.00 56.22 87 ASP A O 1
ATOM 713 N N . GLU A 1 88 ? 36.862 5.038 -57.854 1.00 53.66 88 GLU A N 1
ATOM 714 C CA . GLU A 1 88 ? 37.762 6.101 -58.327 1.00 53.66 88 GLU A CA 1
ATOM 715 C C . GLU A 1 88 ? 39.114 6.097 -57.582 1.00 53.66 88 GLU A C 1
ATOM 717 O O . GLU A 1 88 ? 40.170 6.286 -58.182 1.00 53.66 88 GLU A O 1
ATOM 722 N N . VAL A 1 89 ? 39.109 5.768 -56.282 1.00 56.47 89 VAL A N 1
ATOM 723 C CA . VAL A 1 89 ? 40.342 5.646 -55.472 1.00 56.47 89 VAL A CA 1
ATOM 724 C C . VAL A 1 89 ? 41.142 4.388 -55.835 1.00 56.47 89 VAL A C 1
ATOM 726 O O . VAL A 1 89 ? 42.350 4.335 -55.620 1.00 56.47 89 VAL A O 1
ATOM 729 N N . VAL A 1 90 ? 40.490 3.360 -56.386 1.00 59.84 90 VAL A N 1
ATOM 730 C CA . VAL A 1 90 ? 41.162 2.117 -56.797 1.00 59.84 90 VAL A CA 1
ATOM 731 C C . VAL A 1 90 ? 41.861 2.297 -58.149 1.00 59.84 90 VAL A C 1
ATOM 733 O O . VAL A 1 90 ? 42.929 1.721 -58.349 1.00 59.84 90 VAL A O 1
ATOM 736 N N . GLU A 1 91 ? 41.315 3.127 -59.044 1.00 54.41 91 GLU A N 1
ATOM 737 C CA . GLU A 1 91 ? 41.929 3.451 -60.342 1.00 54.41 91 GLU A CA 1
ATOM 738 C C . GLU A 1 91 ? 43.162 4.360 -60.207 1.00 54.41 91 GLU A C 1
ATOM 740 O O . GLU A 1 91 ? 44.143 4.160 -60.914 1.00 54.41 91 GLU A O 1
ATOM 745 N N . GLU A 1 92 ? 43.169 5.299 -59.253 1.00 53.12 92 GLU A N 1
ATOM 746 C CA . GLU A 1 92 ? 44.317 6.190 -58.995 1.00 53.12 92 GLU A CA 1
ATOM 747 C C . GLU A 1 92 ? 45.510 5.470 -58.318 1.00 53.12 92 GLU A C 1
ATOM 749 O O . GLU A 1 92 ? 46.609 6.018 -58.207 1.00 53.12 92 GLU A O 1
ATOM 754 N N . MET A 1 93 ? 45.302 4.229 -57.857 1.00 53.47 93 MET A N 1
ATOM 755 C CA . MET A 1 93 ? 46.318 3.383 -57.218 1.00 53.47 93 MET A CA 1
ATOM 756 C C . MET A 1 93 ? 46.931 2.311 -58.144 1.00 53.47 93 MET A C 1
ATOM 758 O O . MET A 1 93 ? 47.814 1.577 -57.684 1.00 53.47 93 MET A O 1
ATOM 762 N N . MET A 1 94 ? 46.496 2.205 -59.409 1.00 45.66 94 MET A N 1
ATOM 763 C CA . MET A 1 94 ? 47.144 1.391 -60.459 1.00 45.66 94 MET A CA 1
ATOM 764 C C . MET A 1 94 ? 48.012 2.247 -61.382 1.00 45.66 94 MET A C 1
ATOM 766 O O . MET A 1 94 ? 49.046 1.709 -61.844 1.00 45.66 94 MET A O 1
#

Sequence (94 aa):
MVLNNNRKRKKQKKLYLTAQENQLLNQRVQASQSPSFQNFALQMLLTGQVVHRDFSELKQLRFEVAKLGANVNQLARAAHVYRQVDDEVVEEMM

InterPro domains:
  IPR053842 Mobilization protein NikA-like [PF21983] (7-78)

pLDDT: mean 81.69, std 14.81, range [42.0, 97.75]

Radius of gyration: 33.03 Å; chains: 1; bounding box: 67×24×90 Å

Secondary structure (DSSP, 8-state):
----TT-S----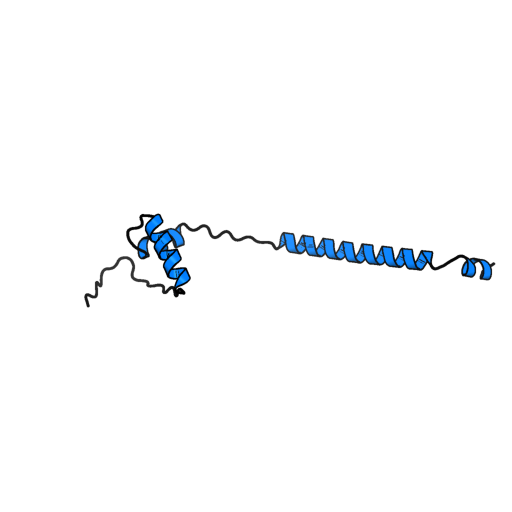------HHHHHHHHHHHHHTT-SSHHHHHHHHHHH--------HHHHHHHHHHHHHHHHHHHHHHHHHHHHTS-THHHHTT-

Organism: NCBI:txid709323